Protein AF-A0A3D2EZJ1-F1 (afdb_monomer_lite)

Foldseek 3Di:
DDPDDPPPPPVPVPPPPPPPDDPDLQDLVNLLVDDLVVLVVVLVVLVVVLVVVVVCVVVVVDPPVVVSVVSVVSSVSSVVSSVVVVVVVVVVVVVVVPPDDDDDDDDDDDDDDDDDDDDDD

Structure (mmCIF, N/CA/C/O backbone):
data_AF-A0A3D2EZJ1-F1
#
_entry.id   AF-A0A3D2EZJ1-F1
#
loop_
_atom_site.group_PDB
_atom_site.id
_atom_site.type_symbol
_atom_site.label_atom_id
_atom_site.label_alt_id
_atom_site.label_comp_id
_atom_site.label_asym_id
_atom_site.label_entity_id
_atom_site.label_seq_id
_atom_site.pdbx_PDB_ins_code
_atom_site.Cartn_x
_atom_site.Cartn_y
_atom_site.Cartn_z
_atom_site.occupancy
_atom_site.B_iso_or_equiv
_atom_site.auth_seq_id
_atom_site.auth_comp_id
_atom_site.auth_asym_id
_atom_site.auth_atom_id
_atom_site.pdbx_PDB_model_num
ATOM 1 N N . MET A 1 1 ? 16.532 52.072 -10.610 1.00 51.16 1 MET A N 1
ATOM 2 C CA . MET A 1 1 ? 15.214 51.516 -10.229 1.00 51.16 1 MET A CA 1
ATOM 3 C C . MET A 1 1 ? 14.940 50.284 -11.073 1.00 51.16 1 MET A C 1
ATOM 5 O O . MET A 1 1 ? 14.535 50.426 -12.214 1.00 51.16 1 MET A O 1
ATOM 9 N N . ILE A 1 2 ? 15.199 49.089 -10.546 1.00 50.09 2 ILE A N 1
ATOM 10 C CA . ILE A 1 2 ? 14.811 47.840 -11.207 1.00 50.09 2 ILE A CA 1
ATOM 11 C C . ILE A 1 2 ? 14.221 46.944 -10.118 1.00 50.09 2 ILE A C 1
ATOM 13 O O . ILE A 1 2 ? 14.943 46.372 -9.307 1.00 50.09 2 ILE A O 1
ATOM 17 N N . ARG A 1 3 ? 12.888 46.902 -10.042 1.00 54.94 3 ARG A N 1
ATOM 18 C CA . ARG A 1 3 ? 12.148 45.992 -9.163 1.00 54.94 3 ARG A CA 1
ATOM 19 C C . ARG A 1 3 ? 12.000 44.664 -9.905 1.00 54.94 3 ARG A C 1
ATOM 21 O O . ARG A 1 3 ? 10.983 44.432 -10.547 1.00 54.94 3 ARG A O 1
ATOM 28 N N . PHE A 1 4 ? 13.036 43.826 -9.874 1.00 52.12 4 PHE A N 1
ATOM 29 C CA . PHE A 1 4 ? 12.909 42.444 -10.333 1.00 52.12 4 PHE A CA 1
ATOM 30 C C . PHE A 1 4 ? 12.129 41.654 -9.282 1.00 52.12 4 PHE A C 1
ATOM 32 O O . PHE A 1 4 ? 12.558 41.504 -8.140 1.00 52.12 4 PHE A O 1
ATOM 39 N N . SER A 1 5 ? 10.940 41.215 -9.688 1.00 53.75 5 SER A N 1
ATOM 40 C CA . SER A 1 5 ? 10.020 40.360 -8.951 1.00 53.75 5 SER A CA 1
ATOM 41 C C . SER A 1 5 ? 10.724 39.222 -8.209 1.00 53.75 5 SER A C 1
ATOM 43 O O . SER A 1 5 ? 11.224 38.283 -8.822 1.00 53.75 5 SER A O 1
ATOM 45 N N . LEU A 1 6 ? 10.619 39.238 -6.880 1.00 57.19 6 LEU A N 1
ATOM 46 C CA . LEU A 1 6 ? 10.950 38.140 -5.957 1.00 57.19 6 LEU A CA 1
ATOM 47 C C . LEU A 1 6 ? 10.065 36.877 -6.131 1.00 57.19 6 LEU A C 1
ATOM 49 O O . LEU A 1 6 ? 10.060 35.997 -5.277 1.00 57.19 6 LEU A O 1
ATOM 53 N N . GLY A 1 7 ? 9.305 36.761 -7.223 1.00 56.28 7 GLY A N 1
ATOM 54 C CA . GLY A 1 7 ? 8.334 35.682 -7.438 1.00 56.28 7 GLY A CA 1
ATOM 55 C C . GLY A 1 7 ? 8.905 34.394 -8.037 1.00 56.28 7 GLY A C 1
ATOM 56 O O . GLY A 1 7 ? 8.217 33.379 -8.043 1.00 56.28 7 GLY A O 1
ATOM 57 N N . LEU A 1 8 ? 10.147 34.404 -8.532 1.00 53.66 8 LEU A N 1
ATOM 58 C CA . LEU A 1 8 ? 10.724 33.266 -9.263 1.00 53.66 8 LEU A CA 1
ATOM 59 C C . LEU A 1 8 ? 11.788 32.481 -8.477 1.00 53.66 8 LEU A C 1
ATOM 61 O O . LEU A 1 8 ? 12.508 31.679 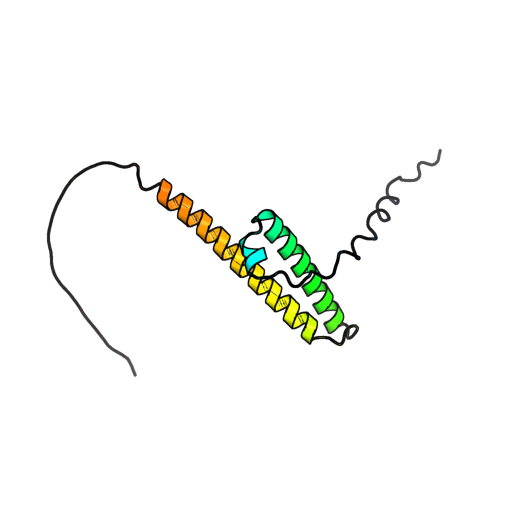-9.060 1.00 53.66 8 LEU A O 1
ATOM 65 N N . LEU A 1 9 ? 11.889 32.692 -7.159 1.00 51.50 9 LEU A N 1
ATOM 66 C CA . LEU A 1 9 ? 12.849 31.984 -6.298 1.00 51.50 9 LEU A CA 1
ATOM 67 C C . LEU A 1 9 ? 12.197 30.965 -5.343 1.00 51.50 9 LEU A C 1
ATOM 69 O O . LEU A 1 9 ? 12.878 30.384 -4.508 1.00 51.50 9 LEU A O 1
ATOM 73 N N . LEU A 1 10 ? 10.889 30.706 -5.463 1.00 52.97 10 LEU A N 1
ATOM 74 C CA . LEU A 1 10 ? 10.198 29.693 -4.645 1.00 52.97 10 LEU A CA 1
ATOM 75 C C . LEU A 1 10 ? 9.994 28.345 -5.353 1.00 52.97 10 LEU A C 1
ATOM 77 O O . LEU A 1 10 ? 9.540 27.392 -4.730 1.00 52.97 10 LEU A O 1
ATOM 81 N N . ILE A 1 11 ? 10.379 28.219 -6.627 1.00 55.25 11 ILE A N 1
ATOM 82 C CA . ILE A 1 11 ? 10.233 26.963 -7.391 1.00 55.25 11 ILE A CA 1
ATOM 83 C C . ILE A 1 11 ? 11.441 26.022 -7.184 1.00 55.25 11 ILE A C 1
ATOM 85 O O . ILE A 1 11 ? 11.367 24.835 -7.490 1.00 55.25 11 ILE A O 1
ATOM 89 N N . LEU A 1 12 ? 12.536 26.507 -6.587 1.00 52.62 12 LEU A N 1
ATOM 90 C CA . LEU A 1 12 ? 13.757 25.720 -6.357 1.00 52.62 12 LEU A CA 1
ATOM 91 C C . LEU A 1 12 ? 13.962 25.257 -4.904 1.00 52.62 12 LEU A C 1
ATOM 93 O O . LEU A 1 12 ? 14.965 24.614 -4.620 1.00 52.62 12 LEU A O 1
ATOM 97 N N . LEU A 1 13 ? 13.007 25.504 -3.999 1.00 53.44 13 LEU A N 1
ATOM 98 C CA . LEU A 1 13 ? 13.045 25.001 -2.614 1.00 53.44 13 LEU A CA 1
ATOM 99 C C . LEU A 1 13 ? 12.123 23.794 -2.366 1.00 53.44 13 LEU A C 1
ATOM 101 O O . LEU A 1 13 ? 11.733 23.541 -1.232 1.00 53.44 13 LEU A O 1
ATOM 105 N N . TYR A 1 14 ? 11.780 23.030 -3.407 1.00 53.69 14 TYR A N 1
ATOM 106 C CA . TYR A 1 14 ? 11.128 21.721 -3.251 1.00 53.69 14 TYR A CA 1
ATOM 107 C C . TYR A 1 14 ? 11.670 20.560 -4.117 1.00 53.69 14 TYR A C 1
ATOM 109 O O . TYR A 1 14 ? 10.921 19.617 -4.388 1.00 53.69 14 TYR A O 1
ATOM 117 N N . PRO A 1 15 ? 12.946 20.510 -4.547 1.00 60.53 15 PRO A N 1
ATOM 118 C CA . PRO A 1 15 ? 13.529 19.237 -4.935 1.00 60.53 15 PRO A CA 1
ATOM 119 C C . PRO A 1 15 ? 14.090 18.532 -3.680 1.00 60.53 15 PRO A C 1
ATOM 121 O O . PRO A 1 15 ? 14.658 19.176 -2.810 1.00 60.53 15 PRO A O 1
ATOM 124 N N . ILE A 1 16 ? 14.012 17.194 -3.632 1.00 55.62 16 ILE A N 1
ATOM 125 C CA . ILE A 1 16 ? 14.723 16.287 -2.688 1.00 55.62 16 ILE A CA 1
ATOM 126 C C . ILE A 1 16 ? 13.937 15.764 -1.452 1.00 55.62 16 ILE A C 1
ATOM 128 O O . ILE A 1 16 ? 14.525 15.374 -0.456 1.00 55.62 16 ILE A O 1
ATOM 132 N N . CYS A 1 17 ? 12.620 15.547 -1.538 1.00 43.00 17 CYS A N 1
ATOM 133 C CA . CYS A 1 17 ? 11.978 14.495 -0.708 1.00 43.00 17 CYS A CA 1
ATOM 134 C C . CYS A 1 17 ? 11.748 13.176 -1.477 1.00 43.00 17 CYS A C 1
ATOM 136 O O . CYS A 1 17 ? 10.910 12.367 -1.098 1.00 43.00 17 CYS A O 1
ATOM 138 N N . ILE A 1 18 ? 12.474 12.933 -2.581 1.00 50.59 18 ILE A N 1
ATOM 139 C CA . ILE A 1 18 ? 12.348 11.701 -3.399 1.00 50.59 18 ILE A CA 1
ATOM 140 C C . ILE A 1 18 ? 13.315 10.580 -2.956 1.00 50.59 18 ILE A C 1
ATOM 142 O O . ILE A 1 18 ? 13.418 9.549 -3.615 1.00 50.59 18 ILE A O 1
ATOM 146 N N . PHE A 1 19 ? 13.960 10.723 -1.799 1.00 42.44 19 PHE A N 1
ATOM 147 C CA . PHE A 1 19 ? 14.781 9.666 -1.202 1.00 42.44 19 PHE A CA 1
ATOM 148 C C . PHE A 1 19 ? 14.330 9.335 0.226 1.00 42.44 19 PHE A C 1
ATOM 150 O O . PHE A 1 19 ? 15.146 9.188 1.123 1.00 42.44 19 PHE A O 1
ATOM 157 N N . SER A 1 20 ? 13.019 9.241 0.461 1.00 42.81 20 SER A N 1
ATOM 158 C CA . SER A 1 20 ? 12.532 8.515 1.636 1.00 42.81 20 SER A CA 1
ATOM 159 C C . SER A 1 20 ? 12.484 7.039 1.278 1.00 42.81 20 SER A C 1
ATOM 161 O O . SER A 1 20 ? 11.705 6.638 0.412 1.00 42.81 20 SER A O 1
ATOM 163 N N . GLU A 1 21 ? 13.427 6.312 1.875 1.00 48.03 21 GLU A N 1
ATOM 164 C CA . GLU A 1 21 ? 13.330 4.949 2.390 1.00 48.03 21 GLU A CA 1
ATOM 165 C C . GLU A 1 21 ? 12.361 4.007 1.657 1.00 48.03 21 GLU A C 1
ATOM 167 O O . GLU A 1 21 ? 11.150 4.223 1.603 1.00 48.03 21 GLU A O 1
ATOM 172 N N . MET A 1 22 ? 12.876 2.873 1.168 1.00 40.12 22 MET A N 1
ATOM 173 C CA . MET A 1 22 ? 11.999 1.730 0.921 1.00 40.12 22 MET A CA 1
ATOM 174 C C . MET A 1 22 ? 11.240 1.442 2.221 1.00 40.12 22 MET A C 1
ATOM 176 O O . MET A 1 22 ? 11.901 1.191 3.230 1.00 40.12 22 MET A O 1
ATOM 180 N N . PRO A 1 23 ? 9.897 1.435 2.227 1.00 55.47 23 PRO A N 1
ATOM 181 C CA . PRO A 1 23 ? 9.173 1.038 3.415 1.00 55.47 23 PRO A CA 1
ATOM 182 C C . PRO A 1 23 ? 9.579 -0.404 3.702 1.00 55.47 23 PRO A C 1
ATOM 184 O O . PRO A 1 23 ? 9.335 -1.315 2.897 1.00 55.47 23 PRO A O 1
ATOM 187 N N . ALA A 1 24 ? 10.257 -0.603 4.834 1.00 59.12 24 ALA A N 1
ATOM 188 C CA . ALA A 1 24 ? 10.483 -1.924 5.388 1.00 59.12 24 ALA A CA 1
ATOM 189 C C . ALA A 1 24 ? 9.134 -2.654 5.382 1.00 59.12 24 ALA A C 1
ATOM 191 O O . ALA A 1 24 ? 8.082 -2.032 5.527 1.00 59.12 24 ALA A O 1
ATOM 192 N N . LYS A 1 25 ? 9.117 -3.968 5.146 1.00 68.19 25 LYS A N 1
ATOM 193 C CA . LYS A 1 25 ? 7.865 -4.736 5.197 1.00 68.19 25 LYS A CA 1
ATOM 194 C C . LYS A 1 25 ? 7.329 -4.691 6.626 1.00 68.19 25 LYS A C 1
ATOM 196 O O . LYS A 1 25 ? 7.643 -5.576 7.416 1.00 68.19 25 LYS A O 1
ATOM 201 N N . ILE A 1 26 ? 6.534 -3.672 6.935 1.00 73.56 26 ILE A N 1
ATOM 202 C CA . ILE A 1 26 ? 6.001 -3.456 8.270 1.00 73.56 26 ILE A CA 1
ATOM 203 C C . ILE A 1 26 ? 5.078 -4.637 8.574 1.00 73.56 26 ILE A C 1
ATOM 205 O O . ILE A 1 26 ? 4.181 -4.990 7.791 1.00 73.56 26 ILE A O 1
ATOM 209 N N . SER A 1 27 ? 5.355 -5.310 9.683 1.00 79.56 27 SER A N 1
ATOM 210 C CA . SER A 1 27 ? 4.612 -6.482 10.113 1.00 79.56 27 SER A CA 1
ATOM 211 C C . SER A 1 27 ? 3.190 -6.082 10.488 1.00 79.56 27 SER A C 1
ATOM 213 O O . SER A 1 27 ? 2.945 -5.014 11.039 1.00 79.56 27 SER A O 1
ATOM 215 N N . ILE A 1 28 ? 2.226 -6.975 10.259 1.00 79.69 28 ILE A N 1
ATOM 216 C CA . ILE A 1 28 ? 0.824 -6.740 10.642 1.00 79.69 28 ILE A CA 1
ATOM 217 C C . ILE A 1 28 ? 0.724 -6.364 12.131 1.00 79.69 28 ILE A C 1
ATOM 219 O O . ILE A 1 28 ? -0.064 -5.491 12.486 1.00 79.69 28 ILE A O 1
ATOM 223 N N . LYS A 1 29 ? 1.560 -6.969 12.987 1.00 81.19 29 LYS A N 1
ATOM 224 C CA . LYS A 1 29 ? 1.609 -6.665 14.426 1.00 81.19 29 LYS A CA 1
ATOM 225 C C . LYS A 1 29 ? 1.989 -5.206 14.694 1.00 81.19 29 LYS A C 1
ATOM 227 O O . LYS A 1 29 ? 1.354 -4.551 15.513 1.00 81.19 29 LYS A O 1
ATOM 232 N N . GLU A 1 30 ? 2.969 -4.686 13.964 1.00 81.38 30 GLU A N 1
ATOM 233 C CA . GLU A 1 30 ? 3.416 -3.296 14.083 1.00 81.38 30 GLU A CA 1
ATOM 234 C C . GLU A 1 30 ? 2.326 -2.328 13.598 1.00 81.38 30 GLU A C 1
ATOM 236 O O . GLU A 1 30 ? 2.002 -1.372 14.300 1.00 81.38 30 GLU A O 1
ATOM 241 N N . LEU A 1 31 ? 1.647 -2.633 12.481 1.00 82.06 31 LEU A N 1
ATOM 242 C CA . LEU A 1 31 ? 0.509 -1.830 11.996 1.00 82.06 31 LEU A CA 1
ATOM 243 C C . LEU A 1 31 ? -0.635 -1.759 13.020 1.00 82.06 31 LEU A C 1
ATOM 245 O O . LEU A 1 31 ? -1.334 -0.745 13.111 1.00 82.06 31 LEU A O 1
ATOM 249 N N . MET A 1 32 ? -0.877 -2.841 13.765 1.00 80.88 32 MET A N 1
ATOM 250 C CA . MET A 1 32 ? -1.929 -2.870 14.784 1.00 80.88 32 MET A CA 1
ATOM 251 C C . MET A 1 32 ? -1.569 -2.045 16.018 1.00 80.88 32 MET A C 1
ATOM 253 O O . MET A 1 32 ? -2.464 -1.415 16.580 1.00 80.88 32 MET A O 1
ATOM 257 N N . ASN A 1 33 ? -0.291 -1.958 16.376 1.00 86.31 33 ASN A N 1
ATOM 258 C CA . ASN A 1 33 ? 0.161 -1.211 17.552 1.00 86.31 33 ASN A CA 1
ATOM 259 C C . ASN A 1 33 ? 0.380 0.288 17.275 1.00 86.31 33 ASN A C 1
ATOM 261 O O . ASN A 1 33 ? 0.326 1.091 18.197 1.00 86.31 33 ASN A O 1
ATOM 265 N N . MET A 1 34 ? 0.567 0.673 16.011 1.00 84.44 34 MET A N 1
ATOM 266 C CA . MET A 1 34 ? 0.797 2.062 15.596 1.00 84.44 34 MET A CA 1
ATOM 267 C C . MET A 1 34 ? -0.423 2.977 15.858 1.00 84.44 34 MET A C 1
ATOM 269 O O . MET A 1 34 ? -1.563 2.535 15.667 1.00 84.44 34 MET A O 1
ATOM 273 N N . PRO A 1 35 ? -0.258 4.250 16.255 1.00 87.38 35 PRO A N 1
ATOM 274 C CA . PRO A 1 35 ? -1.389 5.168 16.384 1.00 87.38 35 PRO A CA 1
ATOM 275 C C . PRO A 1 35 ? -2.044 5.452 15.020 1.00 87.38 35 PRO A C 1
ATOM 277 O O . PRO A 1 35 ? -1.478 5.203 13.955 1.00 87.38 35 PRO A O 1
ATOM 280 N N . ILE A 1 36 ? -3.293 5.928 15.039 1.00 87.31 36 ILE A N 1
ATOM 281 C CA . ILE A 1 36 ? -4.087 6.128 13.810 1.00 87.31 36 ILE A CA 1
ATOM 282 C C . ILE A 1 36 ? -3.464 7.205 12.909 1.00 87.31 36 ILE A C 1
ATOM 284 O O . ILE A 1 36 ? -3.523 7.077 11.688 1.00 87.31 36 ILE A O 1
ATOM 288 N N . GLU A 1 37 ? -2.872 8.242 13.500 1.00 86.81 37 GLU A N 1
ATOM 289 C CA . GLU A 1 37 ? -2.212 9.348 12.794 1.00 86.81 37 GLU A CA 1
ATOM 290 C C . GLU A 1 37 ? -0.992 8.871 12.004 1.00 86.81 37 GLU A C 1
ATOM 292 O O . GLU A 1 37 ? -0.909 9.105 10.796 1.00 86.81 37 GLU A O 1
ATOM 297 N N . ASP A 1 38 ? -0.111 8.108 12.648 1.00 84.19 38 ASP A N 1
ATOM 298 C CA . ASP A 1 38 ? 1.055 7.517 11.989 1.00 84.19 38 ASP A CA 1
ATOM 299 C C . ASP A 1 38 ? 0.628 6.515 10.910 1.00 84.19 38 ASP A C 1
ATOM 301 O O . ASP A 1 38 ? 1.143 6.538 9.793 1.00 84.19 38 ASP A O 1
ATOM 305 N N . LEU A 1 39 ? -0.409 5.709 11.176 1.00 87.06 39 LEU A N 1
ATOM 306 C CA . LEU A 1 39 ? -0.954 4.785 10.180 1.00 87.06 39 LEU A CA 1
ATOM 307 C C . LEU A 1 39 ? -1.515 5.525 8.952 1.00 87.06 39 LEU A C 1
ATOM 309 O O . LEU A 1 39 ? -1.414 5.026 7.832 1.00 87.06 39 LEU A O 1
ATOM 313 N N . LEU A 1 40 ? -2.108 6.711 9.129 1.00 87.44 40 LEU A N 1
ATOM 314 C CA . LEU A 1 40 ? -2.578 7.555 8.025 1.00 87.44 40 LEU A CA 1
ATOM 315 C C . LEU A 1 40 ? -1.419 8.121 7.203 1.00 87.44 40 LEU A C 1
ATOM 317 O O . LEU A 1 40 ? -1.511 8.135 5.970 1.00 87.44 40 LEU A O 1
ATOM 321 N N . ARG A 1 41 ? -0.349 8.577 7.865 1.00 87.56 41 ARG A N 1
ATOM 322 C CA . ARG A 1 41 ? 0.870 9.052 7.200 1.00 87.56 41 ARG A CA 1
ATOM 323 C C . ARG A 1 41 ? 1.473 7.937 6.348 1.00 87.56 41 ARG A C 1
ATOM 325 O O . ARG A 1 41 ? 1.632 8.122 5.143 1.00 87.56 41 ARG A O 1
ATOM 332 N N . GLU A 1 42 ? 1.647 6.755 6.925 1.00 85.81 42 GLU A N 1
ATOM 333 C CA . GLU A 1 42 ? 2.200 5.597 6.224 1.00 85.81 42 GLU A CA 1
ATOM 334 C C . GLU A 1 42 ? 1.305 5.174 5.041 1.00 85.81 42 GLU A C 1
ATOM 336 O O . GLU A 1 42 ? 1.784 4.873 3.950 1.00 85.81 42 GLU A O 1
ATOM 341 N N . VAL A 1 43 ? -0.031 5.194 5.193 1.00 88.06 43 VAL A N 1
ATOM 342 C CA . VAL A 1 43 ? -0.957 4.893 4.079 1.00 88.06 43 VAL A CA 1
ATOM 343 C C . VAL A 1 43 ? -0.782 5.885 2.929 1.00 88.06 43 VAL A C 1
ATOM 345 O O . VAL A 1 43 ? -0.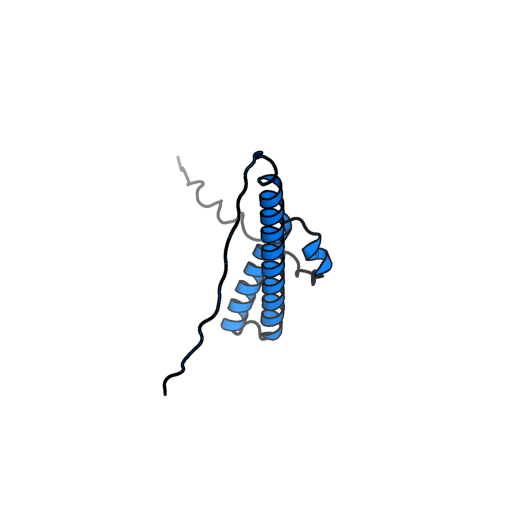869 5.493 1.759 1.00 88.06 43 VAL A O 1
ATOM 348 N N . LYS A 1 44 ? -0.566 7.168 3.234 1.00 88.50 44 LYS A N 1
ATOM 349 C CA . LYS A 1 44 ? -0.361 8.216 2.229 1.00 88.50 44 LYS A CA 1
ATOM 350 C C . LYS A 1 44 ? 0.948 7.997 1.470 1.00 88.50 44 LYS A C 1
ATOM 352 O O . LYS A 1 44 ? 0.953 8.095 0.241 1.00 88.50 44 LYS A O 1
ATOM 357 N N . GLU A 1 45 ? 2.011 7.649 2.180 1.00 87.12 45 GLU A N 1
ATOM 358 C CA . GLU A 1 45 ? 3.328 7.349 1.612 1.00 87.12 45 GLU A CA 1
ATOM 359 C C . GLU A 1 45 ? 3.289 6.080 0.751 1.00 87.12 45 GLU A C 1
ATOM 361 O O . GLU A 1 45 ? 3.629 6.111 -0.433 1.00 87.12 45 GLU A O 1
ATOM 366 N N . GLN A 1 46 ? 2.714 4.988 1.256 1.00 86.25 46 GLN A N 1
ATOM 367 C CA . GLN A 1 46 ? 2.537 3.760 0.478 1.00 86.25 46 GLN A CA 1
ATOM 368 C C . GLN A 1 46 ? 1.661 3.990 -0.770 1.00 86.25 46 GLN A C 1
ATOM 370 O O . GLN A 1 46 ? 1.860 3.370 -1.822 1.00 86.25 46 GLN A O 1
ATOM 375 N N . SER A 1 47 ? 0.685 4.900 -0.687 1.00 87.94 47 SER A N 1
ATOM 376 C CA . SER A 1 47 ? -0.169 5.270 -1.817 1.00 87.94 47 SER A CA 1
ATOM 377 C C . SER A 1 47 ? 0.610 5.998 -2.906 1.00 87.94 47 SER A C 1
ATOM 379 O O . SER A 1 47 ? 0.468 5.640 -4.080 1.00 87.94 47 SER A O 1
ATOM 381 N N . SER A 1 48 ? 1.437 6.982 -2.547 1.00 88.25 48 SER A N 1
ATOM 382 C CA . SER A 1 48 ? 2.253 7.723 -3.515 1.00 88.25 48 SER A CA 1
ATOM 383 C C . SER A 1 48 ? 3.276 6.806 -4.192 1.00 88.25 48 SER A C 1
ATOM 385 O O . SER A 1 48 ? 3.410 6.840 -5.417 1.00 88.25 48 SER A O 1
ATOM 387 N N . LEU A 1 49 ? 3.891 5.890 -3.439 1.00 85.19 49 LEU A N 1
ATOM 388 C CA . LEU A 1 49 ? 4.790 4.866 -3.971 1.00 85.19 49 LEU A CA 1
ATOM 389 C C . LEU A 1 49 ? 4.077 3.932 -4.951 1.00 85.19 49 LEU A C 1
ATOM 391 O O . LEU A 1 49 ? 4.557 3.715 -6.065 1.00 85.19 49 LEU A O 1
ATOM 395 N N . SER A 1 50 ? 2.894 3.428 -4.592 1.00 86.62 50 SER A N 1
ATOM 396 C CA . SER A 1 50 ? 2.115 2.566 -5.487 1.00 86.62 50 SER A CA 1
ATOM 397 C C . SER A 1 50 ? 1.701 3.288 -6.777 1.00 86.62 50 SER A C 1
ATOM 399 O O . SER A 1 50 ? 1.680 2.679 -7.849 1.00 86.62 50 SER A O 1
ATOM 401 N N . ALA A 1 51 ? 1.409 4.590 -6.700 1.00 87.56 51 ALA A N 1
ATOM 402 C CA . ALA A 1 51 ? 1.080 5.413 -7.856 1.00 87.56 51 ALA A CA 1
ATOM 403 C C . ALA A 1 51 ? 2.305 5.634 -8.755 1.00 87.56 51 ALA A C 1
ATOM 405 O O . ALA A 1 51 ? 2.187 5.487 -9.974 1.00 87.56 51 ALA A O 1
ATOM 406 N N . LYS A 1 52 ? 3.473 5.907 -8.158 1.00 87.25 52 LYS A N 1
ATOM 407 C CA . LYS A 1 52 ? 4.756 6.035 -8.860 1.00 87.25 52 LYS A CA 1
ATOM 408 C C . LYS A 1 52 ? 5.122 4.737 -9.576 1.00 87.25 52 LYS A C 1
ATOM 410 O O . LYS A 1 52 ? 5.347 4.769 -10.778 1.00 87.25 52 LYS A O 1
ATOM 415 N N . LEU A 1 53 ? 5.062 3.595 -8.888 1.00 86.19 53 LEU A N 1
ATOM 416 C CA . LEU A 1 53 ? 5.300 2.275 -9.486 1.00 86.19 53 LEU A CA 1
ATOM 417 C C . LEU A 1 53 ? 4.316 1.981 -10.624 1.00 86.19 53 LEU A C 1
ATOM 419 O O . LEU A 1 53 ? 4.716 1.511 -11.684 1.00 86.19 53 LEU A O 1
ATOM 423 N N . ARG A 1 54 ? 3.028 2.312 -10.457 1.00 87.56 54 ARG A N 1
ATOM 424 C CA . ARG A 1 54 ? 2.030 2.156 -11.529 1.00 87.56 54 ARG A CA 1
ATOM 425 C C . ARG A 1 54 ? 2.400 2.970 -12.770 1.00 87.56 54 ARG A C 1
ATOM 427 O O . ARG A 1 54 ? 2.210 2.487 -13.882 1.00 87.56 54 ARG A O 1
ATOM 434 N N . LEU A 1 55 ? 2.879 4.200 -12.585 1.00 87.69 55 LEU A N 1
ATOM 435 C CA . LEU A 1 55 ? 3.362 5.058 -13.669 1.00 87.69 55 LEU A CA 1
ATOM 436 C C . LEU A 1 55 ? 4.621 4.473 -14.321 1.00 87.69 55 LEU A C 1
ATOM 438 O O . LEU A 1 55 ? 4.645 4.353 -15.543 1.00 87.69 55 LEU A O 1
ATOM 442 N N . SER A 1 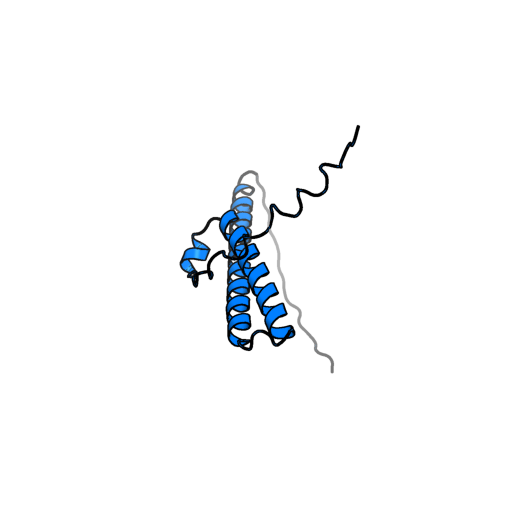56 ? 5.610 4.036 -13.537 1.00 85.62 56 SER A N 1
ATOM 443 C CA . SER A 1 56 ? 6.840 3.410 -14.043 1.00 85.62 56 SER A CA 1
ATOM 444 C C . SER A 1 56 ? 6.567 2.158 -14.879 1.00 85.62 56 SER A C 1
ATOM 446 O O . SER A 1 56 ? 7.136 2.009 -15.961 1.00 85.62 56 SER A O 1
ATOM 448 N N . VAL A 1 57 ? 5.657 1.292 -14.415 1.00 85.38 57 VAL A N 1
ATOM 449 C CA . VAL A 1 57 ? 5.230 0.083 -15.139 1.00 85.38 57 VAL A CA 1
ATOM 450 C C . VAL A 1 57 ? 4.509 0.456 -16.433 1.00 85.38 57 VAL A C 1
ATOM 452 O O . VAL A 1 57 ? 4.826 -0.087 -17.484 1.00 85.38 57 VAL A O 1
ATOM 455 N N . LYS A 1 58 ? 3.578 1.422 -16.395 1.00 85.62 58 LYS A N 1
ATOM 456 C CA . LYS A 1 58 ? 2.871 1.893 -17.602 1.00 85.62 58 LYS A CA 1
ATOM 457 C C . LYS A 1 58 ? 3.805 2.508 -18.642 1.00 85.62 58 LYS A C 1
ATOM 459 O O . LYS A 1 58 ? 3.553 2.376 -19.831 1.00 85.62 58 LYS A O 1
ATOM 464 N N . MET A 1 59 ? 4.858 3.190 -18.198 1.00 87.00 59 MET A N 1
ATOM 465 C CA . MET A 1 59 ? 5.866 3.781 -19.078 1.00 87.00 59 MET A CA 1
ATOM 466 C C . MET A 1 59 ? 6.913 2.763 -19.561 1.00 87.00 59 MET A C 1
ATOM 468 O O . MET A 1 59 ? 7.887 3.173 -20.184 1.00 87.00 59 MET A O 1
ATOM 472 N N . ASN A 1 60 ? 6.762 1.465 -19.253 1.00 81.31 60 ASN A N 1
ATOM 473 C CA . ASN A 1 60 ? 7.745 0.404 -19.521 1.00 81.31 60 ASN A CA 1
ATOM 474 C C . ASN A 1 60 ? 9.162 0.703 -18.986 1.00 81.31 60 ASN A C 1
ATOM 476 O O . ASN A 1 60 ? 10.132 0.072 -19.403 1.00 81.31 60 ASN A O 1
ATOM 480 N N . LYS A 1 61 ? 9.290 1.645 -18.042 1.00 76.75 61 LYS A N 1
ATOM 481 C CA . LYS A 1 61 ? 10.565 2.028 -17.416 1.00 76.75 61 LYS A CA 1
ATOM 482 C C . LYS A 1 61 ? 10.999 1.024 -16.352 1.00 76.75 61 LYS A C 1
ATOM 484 O O . LYS A 1 61 ? 12.186 0.885 -16.086 1.00 76.75 61 LYS A O 1
ATOM 489 N N . GLU A 1 62 ? 10.044 0.322 -15.747 1.00 70.56 62 GLU A N 1
ATOM 490 C CA . GLU A 1 62 ? 10.282 -0.637 -14.671 1.00 70.56 62 GLU A CA 1
ATOM 491 C C . GLU A 1 62 ? 9.559 -1.948 -15.003 1.00 70.56 62 GLU A C 1
ATOM 493 O O . GLU A 1 62 ? 8.334 -1.986 -15.119 1.00 70.56 62 GLU A O 1
ATOM 498 N N . LYS A 1 63 ? 10.324 -3.031 -15.200 1.00 70.50 63 LYS A N 1
ATOM 499 C CA . LYS A 1 63 ? 9.785 -4.353 -15.577 1.00 70.50 63 LYS A CA 1
ATOM 500 C C . LYS A 1 63 ? 9.136 -5.094 -14.408 1.00 70.50 63 LYS A C 1
ATOM 502 O O . LYS A 1 63 ? 8.398 -6.057 -14.620 1.00 70.50 63 LYS A O 1
ATOM 507 N N . ASP A 1 64 ? 9.390 -4.661 -13.175 1.00 73.94 64 ASP A N 1
ATOM 508 C CA . ASP A 1 64 ? 9.028 -5.423 -11.985 1.00 73.94 64 ASP A CA 1
ATOM 509 C C . ASP A 1 64 ? 7.568 -5.190 -11.555 1.00 73.94 64 ASP A C 1
ATOM 511 O O . ASP A 1 64 ? 7.234 -4.563 -10.548 1.00 73.94 64 ASP A O 1
ATOM 515 N N . SER A 1 65 ? 6.650 -5.734 -12.353 1.00 79.62 65 SER A N 1
ATOM 516 C CA . SER A 1 65 ? 5.211 -5.726 -12.067 1.00 79.62 65 SER A CA 1
ATOM 517 C C . SER A 1 65 ? 4.858 -6.503 -10.792 1.00 79.62 65 SER A C 1
ATOM 519 O O . SER A 1 65 ? 3.801 -6.274 -10.193 1.00 79.62 65 SER A O 1
ATOM 521 N N . ALA A 1 66 ? 5.717 -7.434 -10.364 1.00 85.00 66 ALA A N 1
ATOM 522 C CA . ALA A 1 66 ? 5.524 -8.195 -9.135 1.00 85.00 66 ALA A CA 1
ATOM 523 C C . ALA A 1 66 ? 5.699 -7.305 -7.901 1.00 85.00 66 ALA A C 1
ATOM 525 O O . ALA A 1 66 ? 4.929 -7.439 -6.947 1.00 85.00 66 ALA A O 1
ATOM 526 N N . LYS A 1 67 ? 6.643 -6.360 -7.955 1.00 83.75 67 LYS A N 1
ATOM 527 C CA . LYS A 1 67 ? 6.819 -5.309 -6.953 1.00 83.75 67 LYS A CA 1
ATOM 528 C C . LYS A 1 67 ? 5.542 -4.479 -6.803 1.00 83.75 67 LYS A C 1
ATOM 530 O O . LYS A 1 67 ? 4.894 -4.533 -5.771 1.00 83.75 67 LYS A O 1
ATOM 535 N N . TYR A 1 68 ? 5.022 -3.881 -7.876 1.00 85.19 68 TYR A N 1
ATOM 536 C CA . TYR A 1 68 ? 3.748 -3.138 -7.807 1.00 85.19 68 TYR A CA 1
ATOM 537 C C . TYR A 1 68 ? 2.593 -3.924 -7.139 1.00 85.19 68 TYR A C 1
ATOM 539 O O . TYR A 1 68 ? 1.840 -3.379 -6.326 1.00 85.19 68 TYR A O 1
ATOM 547 N N . LYS A 1 69 ? 2.456 -5.223 -7.444 1.00 86.88 69 LYS A N 1
ATOM 548 C CA . LYS A 1 69 ? 1.422 -6.084 -6.844 1.00 86.88 69 LYS A CA 1
ATOM 549 C C . LYS A 1 69 ? 1.611 -6.283 -5.334 1.00 86.88 69 LYS A C 1
ATOM 551 O O . LYS A 1 69 ? 0.617 -6.266 -4.602 1.00 86.88 69 LYS A O 1
ATOM 556 N N . LYS A 1 70 ? 2.846 -6.481 -4.863 1.00 87.50 70 LYS A N 1
ATOM 557 C CA . LYS A 1 70 ? 3.162 -6.656 -3.434 1.00 87.50 70 LYS A CA 1
ATOM 558 C C . LYS A 1 70 ? 2.826 -5.385 -2.651 1.00 87.50 70 LYS A C 1
ATOM 560 O O . LYS A 1 70 ? 2.085 -5.450 -1.670 1.00 87.50 70 LYS A O 1
ATOM 565 N N . GLU A 1 71 ? 3.245 -4.236 -3.159 1.00 86.38 71 GLU A N 1
ATOM 566 C CA . GLU A 1 71 ? 3.053 -2.932 -2.532 1.00 86.38 71 GLU A CA 1
ATOM 567 C C . GLU A 1 71 ? 1.566 -2.563 -2.481 1.00 86.38 71 GLU A C 1
ATOM 569 O O . GLU A 1 71 ? 1.066 -2.098 -1.454 1.00 86.38 71 GLU A O 1
ATOM 574 N N . LYS A 1 72 ? 0.813 -2.869 -3.547 1.00 88.31 72 LYS A N 1
ATOM 575 C CA . LYS A 1 72 ? -0.649 -2.719 -3.580 1.00 88.31 72 LYS A CA 1
ATOM 576 C C . LYS A 1 72 ? -1.342 -3.599 -2.534 1.00 88.31 72 LYS A C 1
ATOM 578 O O . LYS A 1 72 ? -2.304 -3.158 -1.904 1.00 88.31 72 LYS A O 1
ATOM 583 N N . LYS A 1 73 ? -0.866 -4.833 -2.326 1.00 89.56 73 LYS A N 1
ATOM 584 C CA . LYS A 1 73 ? -1.402 -5.744 -1.301 1.00 89.56 73 LYS A CA 1
ATOM 585 C C . LYS A 1 73 ? -1.126 -5.224 0.111 1.00 89.56 73 LYS A C 1
ATOM 587 O O . LYS A 1 73 ? -2.005 -5.311 0.965 1.00 89.56 73 LYS A O 1
ATOM 592 N N . GLN A 1 74 ? 0.056 -4.664 0.356 1.00 87.25 74 GLN A N 1
ATOM 593 C CA . GLN A 1 74 ? 0.388 -4.025 1.632 1.00 87.25 74 GLN A CA 1
ATOM 594 C C . GLN A 1 74 ? -0.521 -2.823 1.907 1.00 87.25 74 GLN A C 1
ATOM 596 O O . GLN A 1 74 ? -1.134 -2.759 2.969 1.00 87.25 74 GLN A O 1
ATOM 601 N N . LEU A 1 75 ? -0.718 -1.947 0.919 1.00 89.56 75 LEU A N 1
ATOM 602 C CA . LEU A 1 75 ? -1.632 -0.809 1.035 1.00 89.56 75 LEU A CA 1
ATOM 603 C C . LEU A 1 75 ? -3.072 -1.241 1.354 1.00 89.56 75 LEU A C 1
ATOM 605 O O . LEU A 1 75 ? -3.743 -0.609 2.170 1.00 89.56 75 LEU A O 1
ATOM 609 N N . ALA A 1 76 ? -3.550 -2.333 0.751 1.00 89.44 76 ALA A N 1
ATOM 610 C CA . ALA A 1 76 ? -4.861 -2.888 1.077 1.00 89.44 76 ALA A CA 1
ATOM 611 C C . ALA A 1 76 ? -4.948 -3.322 2.551 1.00 89.44 76 ALA A C 1
ATOM 613 O O . ALA A 1 76 ? -5.902 -2.959 3.233 1.00 89.44 76 ALA A O 1
ATOM 614 N N . ARG A 1 77 ? -3.926 -4.020 3.069 1.00 88.81 77 ARG A N 1
ATOM 615 C CA . ARG A 1 77 ? -3.866 -4.441 4.482 1.00 88.81 77 ARG A CA 1
ATOM 616 C C . ARG A 1 77 ? -3.904 -3.253 5.440 1.00 88.81 77 ARG A C 1
ATOM 618 O O . ARG A 1 77 ? -4.655 -3.278 6.409 1.00 88.81 77 ARG A O 1
ATOM 625 N N . MET A 1 78 ? -3.138 -2.204 5.148 1.00 87.56 78 MET A N 1
ATOM 626 C CA . MET A 1 78 ? -3.110 -0.989 5.965 1.00 87.56 78 MET A CA 1
ATOM 627 C C . MET A 1 78 ? -4.476 -0.310 6.032 1.00 87.56 78 MET A C 1
ATOM 629 O O . MET A 1 78 ? -4.935 0.061 7.110 1.00 87.56 78 MET A O 1
ATOM 633 N N . LYS A 1 79 ? -5.163 -0.200 4.887 1.00 89.38 79 LYS A N 1
ATOM 634 C CA . LYS A 1 79 ? -6.521 0.353 4.823 1.00 89.38 79 LYS A CA 1
ATOM 635 C C . LYS A 1 79 ? -7.523 -0.485 5.617 1.00 89.38 79 LYS A C 1
ATOM 637 O O . LYS A 1 79 ? -8.375 0.091 6.289 1.00 89.38 79 LYS A O 1
ATOM 642 N N . THR A 1 80 ? -7.407 -1.814 5.579 1.00 91.81 80 THR A N 1
ATOM 643 C CA . THR A 1 80 ? -8.252 -2.710 6.382 1.00 91.81 80 THR A CA 1
ATOM 644 C C . THR A 1 80 ? -8.060 -2.463 7.876 1.00 91.81 80 THR A C 1
ATOM 646 O O . THR A 1 80 ? -9.036 -2.193 8.569 1.00 91.81 80 THR A O 1
ATOM 649 N N . ILE A 1 81 ? -6.816 -2.454 8.362 1.00 89.44 81 ILE A N 1
ATOM 650 C CA . ILE A 1 81 ? -6.511 -2.222 9.786 1.00 89.44 81 ILE A CA 1
ATOM 651 C C . ILE A 1 81 ? -6.994 -0.842 10.234 1.00 89.44 81 ILE A C 1
ATOM 653 O O . ILE A 1 81 ? -7.540 -0.687 11.325 1.00 89.44 81 ILE A O 1
ATOM 657 N N . LEU A 1 82 ? -6.843 0.169 9.380 1.00 89.31 82 LEU A N 1
ATOM 658 C CA . LEU A 1 82 ? -7.341 1.508 9.658 1.00 89.31 82 LEU A CA 1
ATOM 659 C C . LEU A 1 82 ? -8.867 1.529 9.810 1.00 89.31 82 LEU A C 1
ATOM 661 O O . LEU A 1 82 ? -9.389 2.186 10.712 1.00 89.31 82 LEU A O 1
ATOM 665 N N . ASN A 1 83 ? -9.585 0.793 8.961 1.00 90.38 83 ASN A N 1
ATOM 666 C CA . ASN A 1 83 ? -11.032 0.655 9.070 1.00 90.38 83 ASN A CA 1
ATOM 667 C C . ASN A 1 83 ? -11.433 -0.083 10.359 1.00 90.38 83 ASN A C 1
ATOM 669 O O . ASN A 1 83 ? -12.324 0.368 11.073 1.00 90.38 83 ASN A O 1
ATOM 673 N N . GLU A 1 84 ? -10.731 -1.161 10.711 1.00 90.06 84 GLU A N 1
ATOM 674 C CA . GLU A 1 84 ? -10.953 -1.893 11.964 1.00 90.06 84 GLU A CA 1
ATOM 675 C C . GLU A 1 84 ? -10.730 -1.009 13.197 1.00 90.06 84 GLU A C 1
ATOM 677 O O . GLU A 1 84 ? -11.545 -1.019 14.121 1.00 90.06 84 GLU A O 1
ATOM 682 N N . LYS A 1 85 ? -9.663 -0.201 13.211 1.00 88.19 85 LYS A N 1
ATOM 683 C CA . LYS A 1 85 ? -9.380 0.755 14.294 1.00 88.19 85 LYS A CA 1
ATOM 684 C C . LYS A 1 85 ? -10.474 1.811 14.421 1.00 88.19 85 LYS A C 1
ATOM 686 O O . LYS A 1 85 ? -10.945 2.073 15.525 1.00 88.19 85 LYS A O 1
ATOM 691 N N . LYS A 1 86 ? -10.939 2.364 13.297 1.00 87.25 86 LYS A N 1
ATOM 692 C CA . LYS A 1 86 ? -12.066 3.310 13.283 1.00 87.25 86 LYS A CA 1
ATOM 693 C C . LYS A 1 86 ? -13.344 2.680 13.837 1.00 87.25 86 LYS A C 1
ATOM 695 O O . LYS A 1 86 ? -14.005 3.290 14.673 1.00 87.25 86 LYS A O 1
ATOM 700 N N . GLN A 1 87 ? -13.664 1.452 13.432 1.00 87.38 87 GLN A N 1
ATOM 701 C CA . GLN A 1 87 ? -14.843 0.736 13.926 1.00 87.38 87 GLN A CA 1
ATOM 702 C C . GLN A 1 87 ? -14.755 0.410 15.422 1.00 87.38 87 GLN A C 1
ATOM 704 O O . GLN A 1 87 ? -15.757 0.530 16.128 1.00 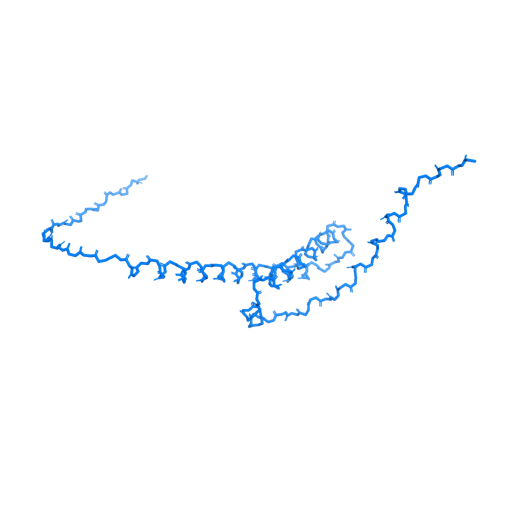87.38 87 GLN A O 1
ATOM 709 N N . LYS A 1 88 ? -13.577 0.020 15.928 1.00 84.94 88 LYS A N 1
ATOM 710 C CA . LYS A 1 88 ? -13.358 -0.213 17.365 1.00 84.94 88 LYS A CA 1
ATOM 711 C C . LYS A 1 88 ? -13.620 1.056 18.177 1.00 84.94 88 LYS A C 1
ATOM 713 O O . LYS A 1 88 ? -14.392 1.005 19.130 1.00 84.94 88 LYS A O 1
ATOM 718 N N . ASN A 1 89 ? -13.080 2.196 17.746 1.00 81.06 89 ASN A N 1
ATOM 719 C CA . ASN A 1 89 ? -13.292 3.473 18.434 1.00 81.06 89 ASN A CA 1
ATOM 720 C C . ASN A 1 89 ? -14.772 3.895 18.444 1.00 81.06 89 ASN A C 1
ATOM 722 O O . ASN A 1 89 ? -15.270 4.366 19.464 1.00 81.06 89 ASN A O 1
ATOM 726 N N . GLN A 1 90 ? -15.503 3.665 17.349 1.00 78.19 90 GLN A N 1
ATOM 727 C CA . GLN A 1 90 ? -16.940 3.964 17.272 1.00 78.19 90 GLN A CA 1
ATOM 728 C C . GLN A 1 90 ? -17.789 3.070 18.192 1.00 78.19 90 GLN A C 1
ATOM 730 O O . GLN A 1 90 ? -18.742 3.544 18.810 1.00 78.19 90 GLN A O 1
ATOM 735 N N . LYS A 1 91 ? -17.450 1.779 18.319 1.00 75.31 91 LYS A N 1
ATOM 736 C CA . LYS A 1 91 ? -18.157 0.849 19.217 1.00 75.31 91 LYS A CA 1
ATOM 737 C C . LYS A 1 91 ? -17.947 1.200 20.692 1.00 75.31 91 LYS A C 1
ATOM 739 O O . LYS A 1 91 ? -18.912 1.177 21.452 1.00 75.31 91 LYS A O 1
ATOM 744 N N . SER A 1 92 ? -16.734 1.595 21.081 1.00 69.00 92 SER A N 1
ATOM 745 C CA . SER A 1 92 ? -16.438 2.028 22.454 1.00 69.00 92 SER A CA 1
ATOM 746 C C . SER A 1 92 ? -17.223 3.282 22.857 1.00 69.00 92 SER A C 1
ATOM 748 O O . SER A 1 92 ? -17.716 3.360 23.979 1.00 69.00 92 SER A O 1
ATOM 750 N N . GLN A 1 93 ? -17.421 4.228 21.933 1.00 60.22 93 GLN A N 1
ATOM 751 C CA . GLN A 1 93 ? -18.229 5.428 22.185 1.00 60.22 93 GLN A CA 1
ATOM 752 C C . GLN A 1 93 ? -19.732 5.130 22.288 1.00 60.22 93 GLN A C 1
ATOM 754 O O . GLN A 1 93 ? -20.440 5.776 23.060 1.00 60.22 93 GLN A O 1
ATOM 759 N N . LYS A 1 94 ? -20.236 4.130 21.552 1.00 58.75 94 LYS A N 1
ATOM 760 C CA . LYS A 1 94 ? -21.654 3.745 21.605 1.00 58.75 94 LYS A CA 1
ATOM 761 C C . LYS A 1 94 ? -22.033 3.079 22.935 1.00 58.75 94 LYS A C 1
ATOM 763 O O . LYS A 1 94 ? -23.116 3.351 23.442 1.00 58.75 94 LYS A O 1
ATOM 768 N N . ASN A 1 95 ? -21.136 2.289 23.531 1.00 55.94 95 ASN A N 1
ATOM 769 C CA . ASN A 1 95 ? -21.385 1.622 24.818 1.00 55.94 95 ASN A CA 1
ATOM 770 C C . ASN A 1 95 ? -21.356 2.560 26.037 1.00 55.94 95 ASN A C 1
ATOM 772 O O . ASN A 1 95 ? -21.930 2.220 27.065 1.00 55.94 95 ASN A O 1
ATOM 776 N N . GLN A 1 96 ? -20.730 3.736 25.942 1.00 53.34 96 GLN A N 1
ATOM 777 C CA . GLN A 1 96 ? -20.738 4.719 27.035 1.00 53.34 96 GLN A CA 1
ATOM 778 C C . GLN A 1 96 ? -21.976 5.628 27.031 1.00 53.34 96 GLN A C 1
ATOM 780 O O . GLN A 1 96 ? -22.261 6.273 28.034 1.00 53.34 96 GLN A O 1
ATOM 785 N N . LYS A 1 97 ? -22.741 5.673 25.930 1.00 49.28 97 LYS A N 1
ATOM 786 C CA . LYS A 1 97 ? -23.946 6.513 25.821 1.00 49.28 97 LYS A CA 1
ATOM 787 C C . LYS A 1 97 ? -25.248 5.780 26.177 1.00 49.28 97 LYS A C 1
ATOM 789 O O . LYS A 1 97 ? -26.289 6.417 26.283 1.00 49.28 97 LYS A O 1
ATOM 794 N N . SER A 1 98 ? -25.210 4.461 26.384 1.00 48.59 98 SER A N 1
ATOM 795 C CA . SER A 1 98 ? -26.395 3.634 26.667 1.00 48.59 98 SER A CA 1
ATOM 796 C C . SER A 1 98 ? -26.614 3.284 28.146 1.00 48.59 98 SER A C 1
ATOM 798 O O . SER A 1 98 ? -27.532 2.529 28.441 1.00 48.59 98 SER A O 1
ATOM 800 N N . SER A 1 99 ? -25.818 3.807 29.087 1.00 50.66 99 SER A N 1
ATOM 801 C CA . SER A 1 99 ? -25.948 3.492 30.525 1.00 50.66 99 SER A CA 1
ATOM 802 C C . SER A 1 99 ? -26.570 4.606 31.379 1.00 50.66 99 SER A C 1
ATOM 804 O O . SER A 1 99 ? -26.533 4.523 32.604 1.00 50.66 99 SER A O 1
ATOM 806 N N . SER A 1 100 ? -27.173 5.637 30.776 1.00 47.28 100 SER A N 1
ATOM 807 C CA . SER A 1 100 ? -27.913 6.672 31.515 1.00 47.28 100 SER A CA 1
ATOM 808 C C . SER A 1 100 ? -29.304 6.926 30.925 1.00 47.28 100 SER A C 1
ATOM 810 O O . SER A 1 100 ? -29.559 7.934 30.272 1.00 47.28 100 SER A O 1
ATOM 812 N N . SER A 1 101 ? -30.228 6.001 31.156 1.00 49.72 101 SER A N 1
ATOM 813 C CA . SER A 1 101 ? -31.657 6.319 31.275 1.00 49.72 101 SER A CA 1
ATOM 814 C C . SER A 1 101 ? -32.342 5.224 32.091 1.00 49.72 101 SER A C 1
ATOM 816 O O . SER A 1 101 ? -32.532 4.097 31.645 1.00 49.72 101 SER A O 1
ATOM 818 N N . LYS A 1 102 ? -32.660 5.566 33.344 1.00 52.09 102 LYS A N 1
ATOM 819 C CA . LYS A 1 102 ? -33.640 4.859 34.173 1.00 52.09 102 LYS A CA 1
ATOM 820 C C . LYS A 1 102 ? -35.011 4.929 33.477 1.00 52.09 102 LYS A C 1
ATOM 822 O O . LYS A 1 102 ? -35.337 5.971 32.911 1.00 52.09 102 LYS A O 1
ATOM 827 N N . THR A 1 103 ? -35.820 3.872 33.581 1.00 43.78 103 THR A N 1
ATOM 828 C CA . THR A 1 103 ? -37.051 3.742 34.411 1.00 43.78 103 THR A CA 1
ATOM 829 C C . THR A 1 103 ? -38.132 2.882 33.716 1.00 43.78 103 THR A C 1
ATOM 831 O O . THR A 1 103 ? -38.636 3.263 32.671 1.00 43.78 103 THR A O 1
ATOM 834 N N . SER A 1 104 ? -38.467 1.750 34.362 1.00 51.25 104 SER A N 1
ATOM 835 C CA . SER A 1 104 ? -39.802 1.138 34.607 1.00 51.25 104 SER A CA 1
ATOM 836 C C . SER A 1 104 ? -40.830 0.799 33.499 1.00 51.25 104 SER A C 1
ATOM 838 O O . SER A 1 104 ? -41.146 1.633 32.662 1.00 51.25 104 SER A O 1
ATOM 840 N N . ALA A 1 105 ? -41.491 -0.356 33.736 1.00 46.69 105 ALA A N 1
ATOM 841 C CA . ALA A 1 105 ? -42.812 -0.859 33.278 1.00 46.69 105 ALA A CA 1
ATOM 842 C C . ALA A 1 105 ? -42.811 -1.754 32.008 1.00 46.69 105 ALA A C 1
ATOM 844 O O . ALA A 1 105 ? -42.506 -1.284 30.920 1.00 46.69 105 ALA A O 1
ATOM 845 N N . SER A 1 106 ? -42.907 -3.096 32.125 1.00 53.22 106 SER A N 1
ATOM 846 C CA . SER A 1 106 ? -44.140 -3.946 32.121 1.00 53.22 106 SER A CA 1
ATOM 847 C C . SER A 1 106 ? -45.043 -3.665 30.906 1.00 53.22 106 SER A C 1
ATOM 849 O O . SER A 1 106 ? -45.469 -2.532 30.737 1.00 53.22 106 SER A O 1
ATOM 851 N N . SER A 1 107 ? -45.405 -4.586 30.001 1.00 44.22 107 SER A N 1
ATOM 852 C CA . SER A 1 107 ? -46.117 -5.880 30.145 1.00 44.22 107 SER A CA 1
ATOM 853 C C . SER A 1 107 ? -46.171 -6.511 28.727 1.00 44.22 107 SER A C 1
ATOM 855 O O . SER A 1 107 ? -46.251 -5.766 27.758 1.00 44.22 107 SER A O 1
ATOM 857 N N . ASP A 1 108 ? -45.866 -7.792 28.525 1.00 42.81 108 ASP A N 1
ATOM 858 C CA . ASP A 1 108 ? -46.787 -8.945 28.402 1.00 42.81 108 ASP A CA 1
ATOM 859 C C . ASP A 1 108 ? -47.504 -9.138 27.035 1.00 42.81 108 ASP A C 1
ATOM 861 O O . ASP A 1 108 ? -48.140 -8.229 26.506 1.00 42.81 108 ASP A O 1
ATOM 865 N N . SER A 1 109 ? -47.454 -10.393 26.554 1.00 48.88 109 SER A N 1
ATOM 866 C CA . SER A 1 109 ? -48.208 -11.038 25.454 1.00 48.88 109 SER A CA 1
ATOM 867 C C . SER A 1 109 ? -47.889 -10.572 24.009 1.00 48.88 109 SER A C 1
ATOM 869 O O . SER A 1 109 ? -47.633 -9.406 23.769 1.00 48.88 109 SER A O 1
ATOM 871 N N . SER A 1 110 ? -47.894 -11.369 22.933 1.00 49.44 110 SER A N 1
ATOM 872 C CA . SER A 1 110 ? -48.292 -12.755 22.662 1.00 49.44 110 SER A CA 1
ATOM 873 C C . SER A 1 110 ? -47.847 -13.142 21.221 1.00 49.44 110 SER A C 1
ATOM 875 O O . SER A 1 110 ? -47.919 -12.323 20.314 1.00 49.44 110 SER A O 1
ATOM 877 N N . VAL A 1 111 ? -47.331 -14.3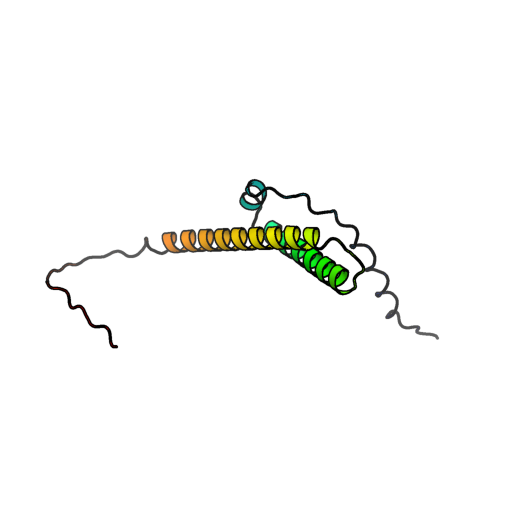72 21.030 1.00 49.78 111 VAL A N 1
ATOM 878 C CA . VAL A 1 111 ? -47.832 -15.403 20.074 1.00 49.78 111 VAL A CA 1
ATOM 879 C C . VAL A 1 111 ? -48.183 -14.887 18.650 1.00 49.78 111 VAL A C 1
ATOM 881 O O . VAL A 1 111 ? -49.154 -14.167 18.493 1.00 49.78 111 VAL A O 1
ATOM 884 N N . SER A 1 112 ? -47.518 -15.220 17.528 1.00 53.75 112 SER A N 1
ATOM 885 C CA . SER A 1 112 ? -47.409 -16.540 16.857 1.00 53.75 112 SER A CA 1
ATOM 886 C C . SER A 1 112 ? -46.852 -16.372 15.404 1.00 53.75 112 SER A C 1
ATOM 888 O O . SER A 1 112 ? -46.573 -15.242 15.006 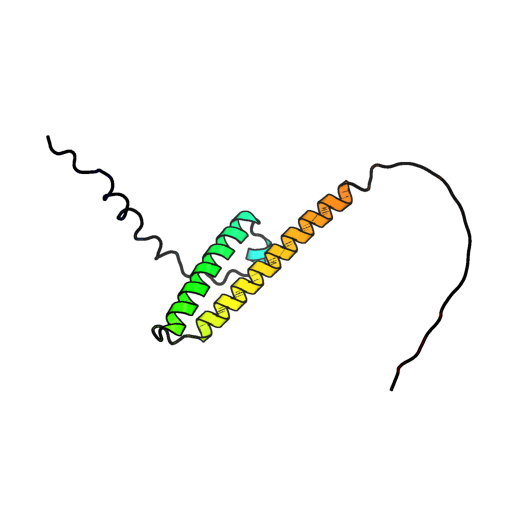1.00 53.75 112 SER A O 1
ATOM 890 N N . PRO A 1 113 ? -46.639 -17.441 14.593 1.00 59.53 113 PRO A N 1
ATOM 891 C CA . PRO A 1 113 ? -45.460 -17.577 13.731 1.00 59.53 113 PRO A CA 1
ATOM 892 C C . PRO A 1 113 ? -45.712 -17.595 12.203 1.00 59.53 113 PRO A C 1
ATOM 894 O O . PRO A 1 113 ? -46.840 -17.668 11.735 1.00 59.53 113 PRO A O 1
ATOM 897 N N . LYS A 1 114 ? -44.587 -17.666 11.466 1.00 55.84 114 LYS A N 1
ATOM 898 C CA . LYS A 1 114 ? -44.332 -18.451 10.234 1.00 55.84 114 LYS A CA 1
ATOM 899 C C . LYS A 1 114 ? -45.313 -18.286 9.063 1.00 55.84 114 LYS A C 1
ATOM 901 O O . LYS A 1 114 ? -46.391 -18.865 9.070 1.00 55.84 114 LYS A O 1
ATOM 906 N N . ASN A 1 115 ? -44.823 -17.729 7.948 1.00 50.66 115 ASN A N 1
ATOM 907 C CA . ASN A 1 115 ? -45.209 -18.286 6.652 1.00 50.66 115 ASN A CA 1
ATOM 908 C C . ASN A 1 115 ? -44.121 -18.189 5.574 1.00 50.66 115 ASN A C 1
ATOM 910 O O . ASN A 1 115 ? -43.374 -17.219 5.480 1.00 50.66 115 ASN A O 1
ATOM 914 N N . THR A 1 116 ? -44.034 -19.267 4.807 1.00 64.19 116 THR A N 1
ATOM 915 C CA . THR A 1 116 ? -43.034 -19.608 3.790 1.00 64.19 116 THR A CA 1
ATOM 916 C C . THR A 1 116 ? -43.656 -19.614 2.392 1.00 64.19 116 THR A C 1
ATOM 918 O O . THR A 1 116 ? -44.786 -20.076 2.252 1.00 64.19 116 THR A O 1
ATOM 921 N N . SER A 1 117 ? -42.818 -19.334 1.380 1.00 58.75 117 SER A N 1
ATOM 922 C CA . SER A 1 117 ? -42.917 -19.750 -0.048 1.00 58.75 117 SER A CA 1
ATOM 923 C C . SER A 1 117 ? -43.689 -18.819 -1.013 1.00 58.75 117 SER A C 1
ATOM 925 O O . SER A 1 117 ? -44.469 -18.003 -0.530 1.00 58.75 117 SER A O 1
ATOM 927 N N . PRO A 1 118 ? -43.560 -18.959 -2.362 1.00 65.81 118 PRO A N 1
ATOM 928 C CA . PRO A 1 118 ? -42.696 -19.855 -3.149 1.00 65.81 118 PRO A CA 1
ATOM 929 C C . PRO A 1 118 ? -41.904 -19.187 -4.306 1.00 65.81 118 PRO A C 1
ATOM 931 O O . PRO A 1 118 ? -42.004 -18.005 -4.613 1.00 65.81 118 PRO A O 1
ATOM 934 N N . LYS A 1 119 ? -41.100 -20.047 -4.931 1.00 60.38 119 LYS A N 1
ATOM 935 C CA . LYS A 1 119 ? -40.273 -19.922 -6.135 1.00 60.38 119 LYS A CA 1
ATOM 936 C C . LYS A 1 119 ? -41.134 -19.953 -7.415 1.00 60.38 119 LYS A C 1
ATOM 938 O O . LYS A 1 119 ? -41.962 -20.848 -7.538 1.00 60.38 119 LYS A O 1
ATOM 943 N N . SER A 1 120 ? -40.892 -19.045 -8.362 1.00 67.00 120 SER A N 1
ATOM 944 C CA . SER A 1 120 ? -41.356 -19.099 -9.766 1.00 67.00 120 SER A CA 1
ATOM 945 C C . SER A 1 120 ? -40.132 -19.361 -10.656 1.00 67.00 120 SER A C 1
ATOM 947 O O . SER A 1 120 ? -39.137 -18.650 -10.515 1.00 67.00 120 SER A O 1
ATOM 949 N N . SER A 1 121 ? -40.039 -20.548 -11.267 1.00 63.00 121 SER A N 1
ATOM 950 C CA . SER A 1 121 ? -40.356 -20.842 -12.682 1.00 63.00 121 SER A CA 1
ATOM 951 C C . SER A 1 121 ? -39.339 -20.242 -13.641 1.00 63.00 121 SER A C 1
ATOM 953 O O . SER A 1 121 ? -39.362 -19.010 -13.824 1.00 63.00 121 SER A O 1
#

Sequence (121 aa):
MIRFSLGLLLILLYPICIFSEMPAKISIKELMNMPIEDLLREVKEQSSLSAKLRLSVKMNKEKDSAKYKKEKKQLARMKTILNEKKQKNQKSQKNQKSSSSKTSASSDSSVSPKNTSPKSS

pLDDT: mean 70.66, std 16.71, range [40.12, 91.81]

Secondary structure (DSSP, 8-state):
-----GGGSSSSS----S---------HHHHHHS-HHHHHHHHHHHHHHHHHHHHHHHTTS---HHHHHHHHHHHHHHHHHHHHHHHHHHHHHHHHSSS----------------------

Radius of gyration: 27.61 Å; chains: 1; bounding box: 64×72×54 Å